Protein AF-A0A317NER5-F1 (afdb_monomer_lite)

Sequence (105 aa):
MSEATGQQGSGAGKRLVRNLALYTLARLGLVVLIAAAIMGVAYLIGVEVPIIVAALFALLVAMPLSLTLFKKLRTRVNEDIAIVDARRRQDKAQLRARLRGDDEA

InterPro domains:
  IPR025323 Protein of unknown function DUF4229 [PF14012] (21-88)

Structure (mmCIF, N/CA/C/O backbone):
data_AF-A0A317NER5-F1
#
_entry.id   AF-A0A317NER5-F1
#
loop_
_atom_site.group_PDB
_atom_site.id
_atom_site.type_symbol
_atom_site.label_atom_id
_atom_site.label_alt_id
_atom_site.label_comp_id
_atom_site.label_asym_id
_atom_site.label_entity_id
_atom_site.label_seq_id
_atom_site.pdbx_PDB_ins_code
_atom_site.Cartn_x
_atom_site.Cartn_y
_atom_site.Cartn_z
_atom_site.occupancy
_atom_site.B_iso_or_equiv
_atom_site.auth_seq_id
_atom_site.auth_comp_id
_atom_site.auth_asym_id
_atom_site.auth_atom_id
_atom_site.pdbx_PDB_model_num
ATOM 1 N N . MET A 1 1 ? -35.438 5.778 30.704 1.00 46.09 1 MET A N 1
ATOM 2 C CA . MET A 1 1 ? -34.220 6.560 30.384 1.00 46.09 1 MET A CA 1
ATOM 3 C C . MET A 1 1 ? -33.101 5.647 29.845 1.00 46.09 1 MET A C 1
ATOM 5 O O . MET A 1 1 ? -31.986 5.701 30.339 1.00 46.09 1 MET A O 1
ATOM 9 N N . SER A 1 2 ? -33.385 4.784 28.850 1.00 48.59 2 SER A N 1
ATOM 10 C CA . SER A 1 2 ? -32.463 3.712 28.392 1.00 48.59 2 SER A CA 1
ATOM 11 C C . SER A 1 2 ? -32.215 3.692 26.868 1.00 48.59 2 SER A C 1
ATOM 13 O O . SER A 1 2 ? -31.694 2.725 26.328 1.00 48.59 2 SER A O 1
ATOM 15 N N . GLU A 1 3 ? -32.551 4.764 26.144 1.00 44.84 3 GLU A N 1
ATOM 16 C CA . GLU A 1 3 ? -32.477 4.779 24.668 1.00 44.84 3 GLU A CA 1
ATOM 17 C C . GLU A 1 3 ? -31.135 5.273 24.080 1.00 44.84 3 GLU A C 1
ATOM 19 O O . GLU A 1 3 ? -30.953 5.276 22.866 1.00 44.84 3 GLU A O 1
ATOM 24 N N . ALA A 1 4 ? -30.141 5.642 24.896 1.00 50.28 4 ALA A N 1
ATOM 25 C CA . ALA A 1 4 ? -28.902 6.259 24.393 1.00 50.28 4 ALA A CA 1
ATOM 26 C C . ALA A 1 4 ? -27.807 5.270 23.917 1.00 50.28 4 ALA A C 1
ATOM 28 O O . ALA A 1 4 ? -26.804 5.691 23.329 1.00 50.28 4 ALA A O 1
ATOM 29 N N . THR A 1 5 ? -27.960 3.962 24.148 1.00 52.22 5 THR A N 1
ATOM 30 C CA . THR A 1 5 ? -26.866 2.980 23.985 1.00 52.22 5 THR A CA 1
ATOM 31 C C . THR A 1 5 ? -26.802 2.327 22.597 1.00 52.22 5 THR A C 1
ATOM 33 O O . THR A 1 5 ? -25.757 1.802 22.216 1.00 52.22 5 THR A O 1
ATOM 36 N N . GLY A 1 6 ? -27.873 2.402 21.796 1.00 46.97 6 GLY A N 1
ATOM 37 C CA . GLY A 1 6 ? -27.944 1.769 20.468 1.00 46.97 6 GLY A CA 1
ATOM 38 C C . GLY A 1 6 ? -27.255 2.548 19.338 1.00 46.97 6 GLY A C 1
ATOM 39 O O . GLY A 1 6 ? -26.881 1.974 18.317 1.00 46.97 6 GLY A O 1
ATOM 40 N N . GLN A 1 7 ? -27.036 3.855 19.510 1.00 49.66 7 GLN A N 1
ATOM 41 C CA . GLN A 1 7 ? -26.564 4.719 18.420 1.00 49.66 7 GLN A CA 1
ATOM 42 C C . GLN A 1 7 ? -25.028 4.834 18.356 1.00 49.66 7 GLN A C 1
ATOM 44 O O . GLN A 1 7 ? -24.457 4.989 17.272 1.00 49.66 7 GLN A O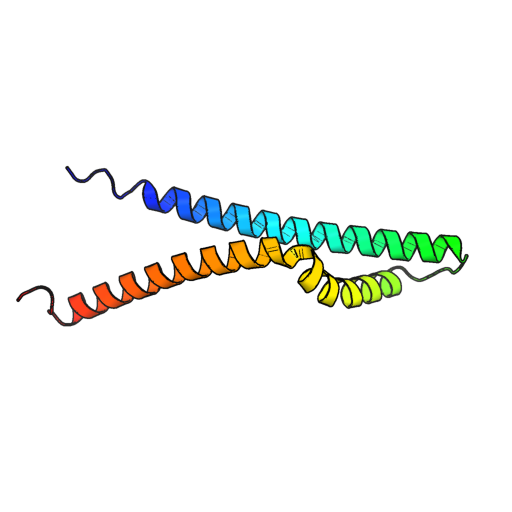 1
ATOM 49 N N . GLN A 1 8 ? -24.339 4.649 19.490 1.00 51.94 8 GLN A N 1
ATOM 50 C CA . GLN A 1 8 ? -22.879 4.795 19.609 1.00 51.94 8 GLN A CA 1
ATOM 51 C C . GLN A 1 8 ? -22.082 3.660 18.931 1.00 51.94 8 GLN A C 1
ATOM 53 O O . GLN A 1 8 ? -20.955 3.885 18.488 1.00 51.94 8 GLN A O 1
ATOM 58 N N . GLY A 1 9 ? -22.669 2.466 18.764 1.00 52.28 9 GLY A N 1
ATOM 59 C CA . GLY A 1 9 ? -22.034 1.337 18.064 1.00 52.28 9 GLY A CA 1
ATOM 60 C C . GLY A 1 9 ? -21.946 1.508 16.540 1.00 52.28 9 GLY A C 1
ATOM 61 O O . GLY A 1 9 ? -20.978 1.071 15.917 1.00 52.28 9 GLY A O 1
ATOM 62 N N . SER A 1 10 ? -22.910 2.209 15.932 1.00 60.31 10 SER A N 1
ATOM 63 C CA . SER A 1 10 ? -22.964 2.401 14.472 1.00 60.31 10 SER A CA 1
ATOM 64 C C . SER A 1 10 ? -21.899 3.382 13.950 1.00 60.31 10 SER A C 1
ATOM 66 O O . SER A 1 10 ? -21.347 3.200 12.861 1.00 60.31 10 SER A O 1
ATOM 68 N N . GLY A 1 11 ? -21.558 4.403 14.747 1.00 63.03 11 GLY A N 1
ATOM 69 C CA . GLY A 1 11 ? -20.605 5.450 14.370 1.00 63.03 11 GLY A CA 1
ATOM 70 C C . GLY A 1 11 ? -19.150 4.979 14.381 1.00 63.03 11 GLY A C 1
ATOM 71 O O . GLY A 1 11 ? -18.388 5.301 13.468 1.00 63.03 11 GLY A O 1
ATOM 72 N N . ALA A 1 12 ? -18.765 4.173 15.373 1.00 68.88 12 ALA A N 1
ATOM 73 C CA . ALA A 1 12 ? -17.416 3.616 15.471 1.00 68.88 12 ALA A CA 1
ATOM 74 C C . ALA A 1 12 ? -17.109 2.634 14.326 1.00 68.88 12 ALA A C 1
ATOM 76 O O . ALA A 1 12 ? -16.066 2.758 13.682 1.00 68.88 12 ALA A O 1
ATOM 77 N N . GLY A 1 13 ? -18.042 1.730 14.001 1.00 73.44 13 GLY A N 1
ATOM 78 C CA . GLY A 1 13 ? -17.885 0.793 12.882 1.00 73.44 13 GLY A CA 1
ATOM 79 C C . GLY A 1 13 ? -17.759 1.501 11.530 1.00 73.44 13 GLY A C 1
ATOM 80 O O . GLY A 1 13 ? -16.847 1.212 10.755 1.00 73.44 13 GLY A O 1
ATOM 81 N N . LYS A 1 14 ? -18.607 2.507 11.271 1.00 79.94 14 LYS A N 1
ATOM 82 C CA . LYS A 1 14 ? -18.552 3.299 10.031 1.00 79.94 14 LYS A CA 1
ATOM 83 C C . LYS A 1 14 ? -17.242 4.093 9.901 1.00 79.94 14 LYS A C 1
ATOM 85 O O . LYS A 1 14 ? -16.685 4.167 8.806 1.00 79.94 14 LYS A O 1
ATOM 90 N N . ARG A 1 15 ? -16.714 4.653 11.000 1.00 77.69 15 ARG A N 1
ATOM 91 C CA . ARG A 1 15 ? -15.409 5.348 11.009 1.00 77.69 15 ARG A CA 1
ATOM 92 C C . ARG A 1 15 ? -14.250 4.391 10.725 1.00 77.69 15 ARG A C 1
ATOM 94 O O . ARG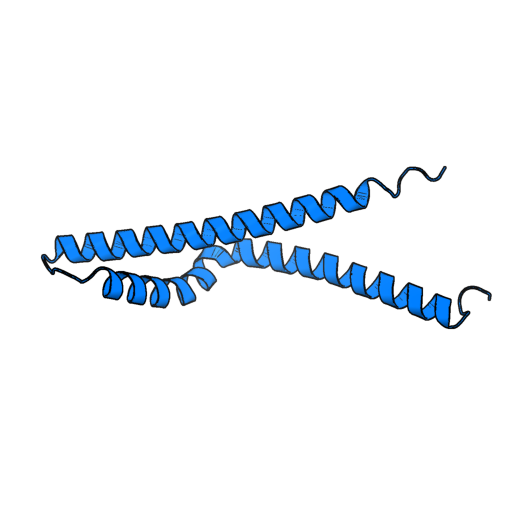 A 1 15 ? -13.388 4.740 9.922 1.00 77.69 15 ARG A O 1
ATOM 101 N N . LEU A 1 16 ? -14.262 3.190 11.306 1.00 75.12 16 LEU A N 1
ATOM 102 C CA . LEU A 1 16 ? -13.234 2.173 11.069 1.00 75.12 16 LEU A CA 1
ATOM 103 C C . LEU A 1 16 ? -13.208 1.720 9.604 1.00 75.12 16 LEU A C 1
ATOM 105 O O . LEU A 1 16 ? -12.150 1.745 8.979 1.00 75.12 16 LEU A O 1
ATOM 109 N N . VAL A 1 17 ? -14.368 1.373 9.034 1.00 84.75 17 VAL A N 1
ATOM 110 C CA . VAL A 1 17 ? -14.475 0.964 7.622 1.00 84.75 17 VAL A CA 1
ATOM 111 C C . VAL A 1 17 ? -13.999 2.081 6.695 1.00 84.75 17 VAL A C 1
ATOM 113 O O . VAL A 1 17 ? -13.220 1.824 5.781 1.00 84.75 17 VAL A O 1
ATOM 116 N N . ARG A 1 18 ? -14.400 3.333 6.955 1.00 84.31 18 ARG A N 1
ATOM 117 C CA . ARG A 1 18 ? -13.946 4.491 6.173 1.00 84.31 18 ARG A CA 1
ATOM 118 C C . ARG A 1 18 ? -12.430 4.662 6.241 1.00 84.31 18 ARG A C 1
ATOM 120 O O . ARG A 1 18 ? -11.800 4.851 5.206 1.00 84.31 18 ARG A O 1
ATOM 127 N N . ASN A 1 19 ? -11.847 4.608 7.436 1.00 77.69 19 ASN A N 1
ATOM 128 C CA . ASN A 1 19 ? -10.409 4.807 7.618 1.00 77.69 19 ASN A CA 1
ATOM 129 C C . ASN A 1 19 ? -9.604 3.668 6.968 1.00 77.69 19 ASN A C 1
ATOM 131 O O . ASN A 1 19 ? -8.594 3.932 6.318 1.00 77.69 19 ASN A O 1
ATOM 135 N N . LEU A 1 20 ? -10.089 2.426 7.060 1.00 78.88 20 LEU A N 1
ATOM 136 C CA . LEU A 1 20 ? -9.486 1.271 6.397 1.00 78.88 20 LEU A CA 1
ATOM 137 C C . LEU A 1 20 ? -9.575 1.376 4.868 1.00 78.88 20 LEU A C 1
ATOM 139 O O . LEU A 1 20 ? -8.576 1.171 4.185 1.00 78.88 20 LEU A O 1
ATOM 143 N N . ALA A 1 21 ? -10.742 1.734 4.325 1.00 86.94 21 ALA A N 1
ATOM 144 C CA . ALA A 1 21 ? -10.926 1.918 2.888 1.00 86.94 21 ALA A CA 1
ATOM 145 C C . ALA A 1 21 ? -10.017 3.028 2.344 1.00 86.94 21 ALA A C 1
ATOM 147 O O . ALA A 1 21 ? -9.351 2.840 1.329 1.00 86.94 21 ALA A O 1
ATOM 148 N N . LEU A 1 22 ? -9.931 4.157 3.051 1.00 82.75 22 LEU A N 1
ATOM 149 C CA . LEU A 1 22 ? -9.085 5.285 2.668 1.00 82.75 22 LEU A CA 1
ATOM 150 C C . LEU A 1 22 ? -7.595 4.917 2.716 1.00 82.75 22 LEU A C 1
ATOM 152 O O . LEU A 1 22 ? -6.843 5.304 1.827 1.00 82.75 22 LEU A O 1
ATOM 156 N N . TYR A 1 23 ? -7.178 4.110 3.696 1.00 74.69 23 TYR A N 1
ATOM 157 C CA . TYR A 1 23 ? -5.817 3.578 3.762 1.00 74.69 23 TYR A CA 1
ATOM 158 C C . TYR A 1 23 ? -5.507 2.623 2.600 1.00 74.69 23 TYR A C 1
ATOM 160 O O . TYR A 1 23 ? -4.475 2.768 1.944 1.00 74.69 23 TYR A O 1
ATOM 168 N N . THR A 1 24 ? -6.414 1.692 2.294 1.00 79.44 24 THR A N 1
ATOM 169 C CA . THR A 1 24 ? -6.263 0.770 1.160 1.00 79.44 24 THR A CA 1
ATOM 170 C C . THR A 1 24 ? -6.209 1.518 -0.171 1.00 79.44 24 THR A C 1
ATOM 172 O O . THR A 1 24 ? -5.325 1.251 -0.981 1.00 79.44 24 THR A O 1
ATOM 175 N N . LEU A 1 25 ? -7.096 2.494 -0.385 1.00 82.25 25 LEU A N 1
ATOM 176 C CA . LEU A 1 25 ? -7.110 3.315 -1.598 1.00 82.25 25 LEU A CA 1
ATOM 177 C C . LEU A 1 25 ? -5.840 4.155 -1.735 1.00 82.25 25 LEU A C 1
ATOM 179 O O . LEU A 1 25 ? -5.254 4.191 -2.812 1.00 82.25 25 LEU A O 1
ATOM 183 N N . ALA A 1 26 ? -5.365 4.773 -0.650 1.00 76.75 26 ALA A N 1
ATOM 184 C CA . ALA A 1 26 ? -4.101 5.505 -0.659 1.00 76.75 26 ALA A CA 1
ATOM 185 C C . ALA A 1 26 ? -2.919 4.588 -1.016 1.00 76.75 26 ALA A C 1
ATOM 187 O O . ALA A 1 26 ? -2.048 4.967 -1.800 1.00 76.75 26 ALA A O 1
ATOM 188 N N . ARG A 1 27 ? -2.913 3.354 -0.492 1.00 74.19 27 ARG A N 1
ATOM 189 C CA . ARG A 1 27 ? -1.891 2.349 -0.804 1.00 74.19 27 ARG A CA 1
ATOM 190 C C . ARG A 1 27 ? -1.915 1.954 -2.279 1.00 74.19 27 ARG A C 1
ATOM 192 O O . ARG A 1 27 ? -0.861 1.936 -2.906 1.00 74.19 27 ARG A O 1
ATOM 199 N N . LEU A 1 28 ? -3.096 1.672 -2.831 1.00 77.56 28 LEU A N 1
ATOM 200 C CA . LEU A 1 28 ? -3.259 1.347 -4.251 1.00 77.56 28 LEU A CA 1
ATOM 201 C C . LEU A 1 28 ? -2.849 2.524 -5.144 1.00 77.56 28 LEU A C 1
ATOM 203 O O . LEU A 1 28 ? -2.122 2.325 -6.113 1.00 77.56 28 LEU A O 1
ATOM 207 N N . GLY A 1 29 ? -3.226 3.750 -4.775 1.00 76.69 29 GLY A N 1
ATOM 208 C CA . GLY A 1 29 ? -2.809 4.963 -5.476 1.00 76.69 29 GLY A CA 1
ATOM 209 C C . GLY A 1 29 ? -1.289 5.124 -5.524 1.00 76.69 29 GLY A C 1
ATOM 210 O O . GLY A 1 29 ? -0.743 5.416 -6.584 1.00 76.69 29 GLY A O 1
ATOM 211 N N . LEU A 1 30 ? -0.586 4.860 -4.414 1.00 70.06 30 LEU A N 1
ATOM 212 C CA . LEU A 1 30 ? 0.881 4.902 -4.387 1.00 70.06 30 LEU A CA 1
ATOM 213 C C . LEU A 1 30 ? 1.505 3.872 -5.336 1.00 70.06 30 LEU A C 1
ATOM 215 O O . LEU A 1 30 ? 2.457 4.197 -6.040 1.00 70.06 30 LEU A O 1
ATOM 219 N N . VAL A 1 31 ? 0.969 2.649 -5.372 1.00 70.81 31 VAL A N 1
ATOM 220 C CA . VAL A 1 31 ? 1.454 1.597 -6.281 1.00 70.81 31 VAL A CA 1
ATOM 221 C C . VAL A 1 31 ? 1.299 2.031 -7.738 1.00 70.81 31 VAL A C 1
ATOM 223 O O . VAL A 1 31 ? 2.252 1.914 -8.505 1.00 70.81 31 VAL A O 1
ATOM 226 N N . VAL A 1 32 ? 0.140 2.589 -8.107 1.00 75.88 32 VAL A N 1
ATOM 227 C CA . VAL A 1 32 ? -0.115 3.105 -9.464 1.00 75.88 32 VAL A CA 1
ATOM 228 C C . VAL A 1 32 ? 0.856 4.233 -9.818 1.00 75.88 32 VAL A C 1
ATOM 230 O O . VAL A 1 32 ? 1.417 4.237 -10.910 1.00 75.88 32 VAL A O 1
ATOM 233 N N . LEU A 1 33 ? 1.102 5.160 -8.890 1.00 75.62 33 LEU A N 1
ATOM 234 C CA . LEU A 1 33 ? 1.986 6.307 -9.107 1.00 75.62 33 LEU A CA 1
ATOM 235 C C . LEU A 1 33 ? 3.448 5.870 -9.304 1.00 75.62 33 LEU A C 1
ATOM 237 O O . LEU A 1 33 ? 4.130 6.372 -10.195 1.00 75.62 33 LEU A O 1
ATOM 241 N N . ILE A 1 34 ? 3.910 4.879 -8.537 1.00 72.00 34 ILE A N 1
ATOM 242 C CA . ILE A 1 34 ? 5.246 4.289 -8.695 1.00 72.00 34 ILE A CA 1
ATOM 243 C C . ILE A 1 34 ? 5.356 3.522 -10.017 1.00 72.00 34 ILE A C 1
ATOM 245 O O . ILE A 1 34 ? 6.340 3.687 -10.733 1.00 72.00 34 ILE A O 1
ATOM 249 N N . ALA A 1 35 ? 4.354 2.714 -10.372 1.00 66.75 35 ALA A N 1
ATOM 250 C CA . ALA A 1 35 ? 4.344 1.992 -11.643 1.00 66.75 35 ALA A CA 1
ATOM 251 C C . ALA A 1 35 ? 4.391 2.956 -12.842 1.00 66.75 35 ALA A C 1
ATOM 253 O O . ALA A 1 35 ? 5.168 2.743 -13.771 1.00 66.75 35 ALA A O 1
ATOM 254 N N . ALA A 1 36 ? 3.625 4.052 -12.788 1.00 72.19 36 ALA A N 1
ATOM 255 C CA . ALA A 1 36 ? 3.659 5.108 -13.796 1.00 72.19 36 ALA A CA 1
ATOM 256 C C . ALA A 1 36 ? 5.035 5.791 -13.875 1.00 72.19 36 ALA A C 1
ATOM 258 O O . ALA A 1 36 ? 5.533 6.018 -14.975 1.00 72.19 36 ALA A O 1
ATOM 259 N N . ALA A 1 37 ? 5.682 6.062 -12.735 1.00 73.38 37 ALA A N 1
ATOM 260 C CA . ALA A 1 37 ? 7.034 6.620 -12.705 1.00 73.38 37 ALA A CA 1
ATOM 261 C C . ALA A 1 37 ? 8.068 5.667 -13.330 1.00 73.38 37 ALA A C 1
ATO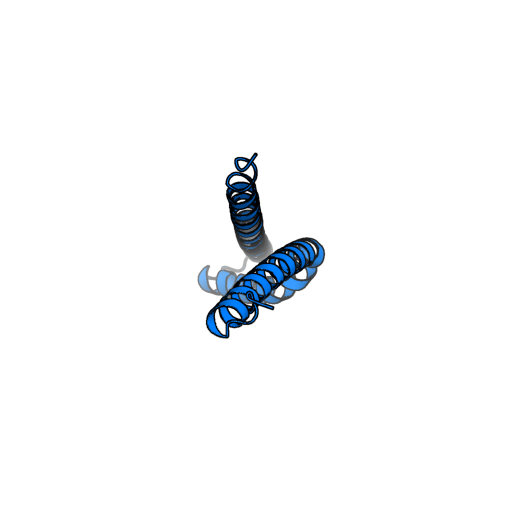M 263 O O . ALA A 1 37 ? 8.895 6.105 -14.124 1.00 73.38 37 ALA A O 1
ATOM 264 N N . ILE A 1 38 ? 7.996 4.364 -13.031 1.00 70.81 38 ILE A N 1
ATOM 265 C CA . ILE A 1 38 ? 8.891 3.353 -13.614 1.00 70.81 38 ILE A CA 1
ATOM 266 C C . ILE A 1 38 ? 8.695 3.263 -15.130 1.00 70.81 38 ILE A C 1
ATOM 268 O O . ILE A 1 38 ? 9.680 3.288 -15.864 1.00 70.81 38 ILE A O 1
ATOM 272 N N . MET A 1 39 ? 7.446 3.207 -15.608 1.00 68.69 39 MET A N 1
ATOM 273 C CA . MET A 1 39 ? 7.162 3.194 -17.049 1.00 68.69 39 MET A CA 1
ATOM 274 C C . MET A 1 39 ? 7.621 4.483 -17.737 1.00 68.69 39 MET A C 1
ATOM 276 O O . MET A 1 39 ? 8.209 4.421 -18.812 1.00 68.69 39 MET A O 1
ATOM 280 N N . GLY A 1 40 ? 7.403 5.643 -17.110 1.00 73.38 40 GLY A N 1
ATOM 281 C CA . GLY A 1 40 ? 7.843 6.935 -17.637 1.00 73.38 40 GLY A CA 1
ATOM 282 C C . GLY A 1 40 ? 9.363 7.029 -17.757 1.00 73.38 40 GLY A C 1
ATOM 283 O O . GLY A 1 40 ? 9.865 7.474 -18.786 1.00 73.38 40 GLY A O 1
ATOM 284 N N . VAL A 1 41 ? 10.099 6.552 -16.747 1.00 71.56 41 VAL A N 1
ATOM 285 C CA . VAL A 1 41 ? 11.564 6.465 -16.809 1.00 71.56 41 VAL A CA 1
ATOM 286 C C . VAL A 1 41 ? 11.987 5.491 -17.906 1.00 71.56 41 VAL A C 1
ATOM 288 O O . VAL A 1 41 ? 12.764 5.892 -18.760 1.00 71.56 41 VAL A O 1
ATOM 291 N N . ALA A 1 42 ? 11.443 4.268 -17.950 1.00 73.00 42 ALA A N 1
ATOM 292 C CA . ALA A 1 42 ? 11.771 3.260 -18.968 1.00 73.00 42 ALA A CA 1
ATOM 293 C C . ALA A 1 42 ? 11.567 3.768 -20.408 1.00 73.00 42 ALA A C 1
ATOM 295 O O . ALA A 1 42 ? 12.419 3.556 -21.271 1.00 73.00 42 ALA A O 1
ATOM 296 N N . TYR A 1 43 ? 10.479 4.506 -20.643 1.00 74.75 43 TYR A N 1
ATOM 297 C CA . TYR A 1 43 ? 10.214 5.158 -21.923 1.00 74.75 43 TYR A CA 1
ATOM 298 C C . TYR A 1 43 ? 11.269 6.223 -22.256 1.00 74.75 43 TYR A C 1
ATOM 300 O O . TYR A 1 43 ? 11.740 6.293 -23.388 1.00 74.75 43 TYR A O 1
ATOM 308 N N . LEU A 1 44 ? 11.691 7.017 -21.267 1.00 75.81 44 LEU A N 1
ATOM 309 C CA . LEU A 1 44 ? 12.674 8.088 -21.450 1.00 75.81 44 LEU A CA 1
ATOM 310 C C . LEU A 1 44 ? 14.085 7.566 -21.776 1.00 75.81 44 LEU A C 1
ATOM 312 O O . LEU A 1 44 ? 14.815 8.211 -22.521 1.00 75.81 44 LEU A O 1
ATOM 316 N N . ILE A 1 45 ? 14.460 6.400 -21.239 1.00 80.19 45 ILE A N 1
ATOM 317 C CA . ILE A 1 45 ? 15.720 5.702 -21.566 1.00 80.19 45 ILE A CA 1
ATOM 318 C C . ILE A 1 45 ? 15.615 4.800 -22.808 1.00 80.19 45 ILE A C 1
ATOM 320 O O . ILE A 1 45 ? 16.618 4.212 -23.204 1.00 80.19 45 ILE A O 1
ATOM 324 N N . GLY A 1 46 ? 14.440 4.698 -23.442 1.00 71.12 46 GLY A N 1
ATOM 325 C CA . GLY A 1 46 ? 14.244 3.911 -24.665 1.00 71.12 46 GLY A CA 1
ATOM 326 C C . GLY A 1 46 ? 14.395 2.399 -24.468 1.00 71.12 46 GLY A C 1
ATOM 327 O O . GLY A 1 46 ? 14.696 1.685 -25.421 1.00 71.12 46 GLY A O 1
ATOM 328 N N . VAL A 1 47 ? 14.220 1.908 -23.237 1.00 74.25 47 VAL A N 1
ATOM 329 C CA . VAL A 1 47 ? 14.332 0.483 -22.909 1.00 74.25 47 VAL A CA 1
ATOM 330 C C . VAL A 1 47 ? 12.935 -0.119 -22.829 1.00 74.25 47 VAL A C 1
ATOM 332 O O . VAL A 1 47 ? 12.117 0.290 -22.004 1.00 74.25 47 VAL A O 1
ATOM 335 N N . GLU A 1 48 ? 12.670 -1.140 -23.642 1.00 72.31 48 GLU A N 1
ATOM 336 C CA . GLU A 1 48 ? 11.459 -1.949 -23.513 1.00 72.31 48 GLU A CA 1
ATOM 337 C C . GLU A 1 48 ? 11.570 -2.847 -22.276 1.00 72.31 48 GLU A C 1
ATOM 339 O O . GLU A 1 48 ? 12.195 -3.907 -22.285 1.00 72.31 48 GLU A O 1
ATOM 344 N N . VAL A 1 49 ? 10.974 -2.399 -21.171 1.00 70.38 49 VAL A N 1
ATOM 345 C CA . VAL A 1 49 ? 10.876 -3.184 -19.938 1.00 70.38 49 VAL A CA 1
ATOM 346 C C . VAL A 1 49 ? 9.553 -3.954 -19.951 1.00 70.38 49 VAL A C 1
ATOM 348 O O . VAL A 1 49 ? 8.491 -3.328 -20.011 1.00 70.38 49 VAL A O 1
ATOM 351 N N . PRO A 1 50 ? 9.565 -5.296 -19.841 1.00 80.44 50 PRO A N 1
ATOM 352 C CA . PRO A 1 50 ? 8.337 -6.072 -19.726 1.00 80.44 50 PRO A CA 1
ATOM 353 C C . PRO A 1 50 ? 7.495 -5.607 -18.532 1.00 80.44 50 PRO A C 1
ATOM 355 O O . PRO A 1 50 ? 8.014 -5.427 -17.428 1.00 80.44 50 PRO A O 1
ATOM 358 N N . ILE A 1 51 ? 6.178 -5.485 -18.722 1.00 75.44 51 ILE A N 1
ATOM 359 C CA . ILE A 1 51 ? 5.243 -4.966 -17.703 1.00 75.44 51 ILE A CA 1
ATOM 360 C C . ILE A 1 51 ? 5.365 -5.716 -16.365 1.00 75.44 51 ILE A C 1
ATOM 362 O O . ILE A 1 51 ? 5.315 -5.101 -15.301 1.00 75.44 51 ILE A O 1
ATOM 366 N N . ILE A 1 52 ? 5.585 -7.034 -16.400 1.00 82.31 52 ILE A N 1
ATOM 367 C CA . ILE A 1 52 ? 5.769 -7.861 -15.197 1.00 82.31 52 ILE A CA 1
ATOM 368 C C . ILE A 1 52 ? 7.003 -7.422 -14.389 1.00 82.31 52 ILE A C 1
ATOM 370 O O . ILE A 1 52 ? 6.938 -7.359 -13.162 1.00 82.31 52 ILE A O 1
ATOM 374 N N . VAL A 1 53 ? 8.107 -7.066 -15.052 1.00 81.94 53 VAL A N 1
ATOM 375 C CA . VAL A 1 53 ? 9.342 -6.612 -14.388 1.00 81.94 53 VAL A CA 1
ATOM 376 C C . VAL A 1 53 ? 9.118 -5.254 -13.723 1.00 81.94 53 VAL A C 1
ATOM 378 O O . VAL A 1 53 ? 9.476 -5.070 -12.558 1.00 81.94 53 VAL A O 1
ATOM 381 N N . ALA A 1 54 ? 8.455 -4.327 -14.420 1.00 72.12 54 ALA A N 1
ATOM 382 C CA . ALA A 1 54 ? 8.084 -3.030 -13.859 1.00 72.12 54 ALA A CA 1
ATOM 383 C C . ALA A 1 54 ? 7.148 -3.178 -12.645 1.00 72.12 54 ALA A C 1
ATOM 385 O O . ALA A 1 54 ? 7.350 -2.514 -11.630 1.00 72.12 54 ALA A O 1
ATOM 386 N N . ALA A 1 55 ? 6.172 -4.089 -12.711 1.00 70.44 55 ALA A N 1
ATOM 387 C CA . ALA A 1 55 ? 5.256 -4.374 -11.608 1.00 70.44 55 ALA A CA 1
ATOM 388 C C . ALA A 1 55 ? 5.974 -4.962 -10.379 1.00 70.44 55 ALA A C 1
ATOM 390 O O . ALA A 1 55 ? 5.670 -4.571 -9.251 1.00 70.44 55 ALA A O 1
ATOM 391 N N . LEU A 1 56 ? 6.953 -5.852 -10.576 1.00 83.69 56 LEU A N 1
ATOM 392 C CA . LEU A 1 56 ? 7.757 -6.421 -9.489 1.00 83.69 56 LEU A CA 1
ATOM 393 C C . LEU A 1 56 ? 8.608 -5.357 -8.788 1.00 83.69 56 LEU A C 1
ATOM 395 O O . LEU A 1 56 ? 8.583 -5.274 -7.560 1.00 83.69 56 LEU A O 1
ATOM 399 N N . PHE A 1 57 ? 9.308 -4.506 -9.543 1.00 77.25 57 PHE A N 1
ATOM 400 C CA . PHE A 1 57 ? 10.069 -3.396 -8.961 1.00 77.25 57 PHE A CA 1
ATOM 401 C C . PHE A 1 57 ? 9.158 -2.369 -8.286 1.00 77.25 57 PHE A C 1
ATOM 403 O O . PHE A 1 57 ? 9.473 -1.902 -7.191 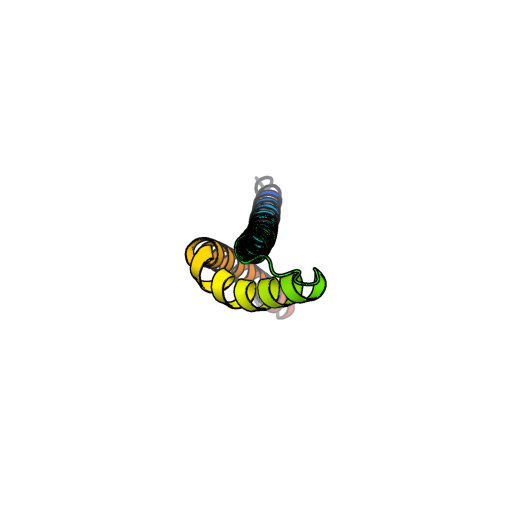1.00 77.25 57 PHE A O 1
ATOM 410 N N . ALA A 1 58 ? 8.003 -2.064 -8.885 1.00 72.44 58 ALA A N 1
ATOM 411 C CA . ALA A 1 58 ? 7.006 -1.192 -8.276 1.00 72.44 58 ALA A CA 1
ATOM 412 C C . ALA A 1 58 ? 6.546 -1.742 -6.923 1.00 72.44 58 ALA A C 1
ATOM 414 O O . ALA A 1 58 ? 6.511 -0.999 -5.950 1.00 72.44 58 ALA A O 1
ATOM 415 N N . LEU A 1 59 ? 6.253 -3.043 -6.833 1.00 79.19 59 LEU A N 1
ATOM 416 C CA . LEU A 1 59 ? 5.897 -3.714 -5.581 1.00 79.19 59 LEU A CA 1
ATOM 417 C C . LEU A 1 59 ? 7.038 -3.676 -4.558 1.00 79.19 59 LEU A C 1
ATOM 419 O O . LEU A 1 59 ? 6.800 -3.358 -3.389 1.00 79.19 59 LEU A O 1
ATOM 423 N N . LEU A 1 60 ? 8.267 -3.957 -4.998 1.00 83.88 60 LEU A N 1
ATOM 424 C CA . LEU A 1 60 ? 9.454 -3.981 -4.145 1.00 83.88 60 LEU A CA 1
ATOM 425 C C . LEU A 1 60 ? 9.735 -2.606 -3.528 1.00 83.88 60 LEU A C 1
ATOM 427 O O . LEU A 1 60 ? 10.028 -2.524 -2.341 1.00 83.88 60 LEU A O 1
ATOM 431 N N . VAL A 1 61 ? 9.609 -1.532 -4.313 1.00 73.25 61 VAL A N 1
ATOM 432 C CA . VAL A 1 61 ? 9.841 -0.146 -3.874 1.00 73.25 61 VAL A CA 1
ATOM 433 C C . VAL A 1 61 ? 8.631 0.419 -3.131 1.00 73.25 61 VAL A C 1
ATOM 435 O O . VAL A 1 61 ? 8.796 1.143 -2.150 1.00 73.25 61 VAL A O 1
ATOM 438 N N . ALA A 1 62 ? 7.406 0.061 -3.524 1.00 67.50 62 ALA A N 1
ATOM 439 C CA . ALA A 1 62 ? 6.192 0.491 -2.835 1.00 67.50 62 ALA A CA 1
ATOM 440 C C . ALA A 1 62 ? 6.151 -0.001 -1.385 1.00 67.50 62 ALA A C 1
ATOM 442 O O . ALA A 1 62 ? 5.623 0.703 -0.523 1.00 67.50 62 ALA A O 1
ATOM 443 N N . MET A 1 63 ? 6.715 -1.178 -1.088 1.00 67.69 63 MET A N 1
ATOM 444 C CA . MET A 1 63 ? 6.715 -1.725 0.268 1.00 67.69 63 MET A CA 1
ATOM 445 C C . MET A 1 63 ? 7.436 -0.805 1.280 1.00 67.69 63 MET A C 1
ATOM 447 O O . MET A 1 63 ? 6.770 -0.355 2.217 1.00 67.69 63 MET A O 1
ATOM 451 N N . PRO A 1 64 ? 8.717 -0.421 1.100 1.00 73.31 64 PRO A N 1
ATOM 452 C CA . PRO A 1 64 ? 9.396 0.520 1.988 1.00 73.31 64 PRO A CA 1
ATOM 453 C C . PRO A 1 64 ? 8.828 1.944 1.898 1.00 73.31 64 PRO A C 1
ATOM 455 O O . PRO A 1 64 ? 8.666 2.593 2.933 1.00 73.31 64 PRO A O 1
ATOM 458 N N . LEU A 1 65 ? 8.449 2.429 0.708 1.00 65.69 65 LEU A N 1
ATOM 459 C CA . LEU A 1 65 ? 7.904 3.788 0.553 1.00 65.69 65 LEU A CA 1
ATOM 460 C C . LEU A 1 65 ? 6.544 3.961 1.234 1.00 65.69 65 LEU A C 1
ATOM 462 O O . LEU A 1 65 ? 6.241 5.028 1.769 1.00 65.69 65 LEU A O 1
ATOM 466 N N . SER A 1 66 ? 5.729 2.906 1.276 1.00 61.84 66 SER A N 1
ATOM 467 C CA . SER A 1 66 ? 4.437 2.950 1.961 1.00 61.84 66 SER A CA 1
ATOM 468 C C . SER A 1 66 ? 4.578 3.208 3.465 1.00 61.84 66 SER A C 1
ATOM 470 O O . SER A 1 66 ? 3.692 3.812 4.072 1.00 61.84 66 SER A O 1
ATOM 472 N N . LEU A 1 67 ? 5.703 2.803 4.068 1.00 60.72 67 LEU A N 1
ATOM 473 C CA . LEU A 1 67 ? 5.984 3.007 5.489 1.00 60.72 67 LEU A CA 1
ATOM 474 C C . LEU A 1 67 ? 6.420 4.446 5.790 1.00 60.72 67 LEU A C 1
ATOM 476 O O . LEU A 1 67 ? 6.119 4.956 6.872 1.00 60.72 67 LEU A O 1
ATOM 480 N N . THR A 1 68 ? 7.106 5.104 4.853 1.00 66.00 68 THR A N 1
ATOM 481 C CA . THR A 1 68 ? 7.641 6.459 5.037 1.00 66.00 68 THR A CA 1
ATOM 482 C C . THR A 1 68 ? 6.625 7.534 4.658 1.00 66.00 68 THR A C 1
ATOM 484 O O . THR A 1 68 ? 6.408 8.464 5.437 1.00 66.00 68 THR A O 1
ATOM 487 N N . LEU A 1 69 ? 5.936 7.384 3.523 1.00 61.47 69 LEU A N 1
ATOM 488 C CA . LEU A 1 69 ? 5.030 8.406 2.988 1.00 61.47 69 LEU A CA 1
ATOM 489 C C . LEU A 1 69 ? 3.689 8.469 3.738 1.00 61.47 69 LEU A C 1
ATOM 491 O O . LEU A 1 69 ? 3.126 9.544 3.933 1.00 61.47 69 LEU A O 1
ATOM 495 N N . PHE A 1 70 ? 3.196 7.330 4.235 1.00 63.44 70 PHE A N 1
ATOM 496 C CA . PHE A 1 70 ? 1.906 7.246 4.932 1.00 63.44 70 PHE A CA 1
ATOM 497 C C . PHE A 1 70 ? 2.018 7.198 6.455 1.00 63.44 70 PHE A C 1
ATOM 499 O O . PHE A 1 70 ? 1.061 6.822 7.137 1.00 63.44 70 PHE A O 1
ATOM 506 N N . LYS A 1 71 ? 3.156 7.624 7.017 1.00 64.88 71 LYS A N 1
ATOM 507 C CA . LYS A 1 71 ? 3.421 7.595 8.464 1.00 64.88 71 LYS A CA 1
ATOM 508 C C . LYS A 1 71 ? 2.287 8.229 9.286 1.00 64.88 71 LYS A C 1
ATOM 510 O O . LYS A 1 71 ? 1.811 7.609 10.231 1.00 64.88 71 LYS A O 1
ATOM 515 N N . LYS A 1 72 ? 1.785 9.406 8.882 1.00 60.06 72 LYS A N 1
ATOM 516 C CA . LYS A 1 72 ? 0.669 10.098 9.566 1.00 60.06 72 LYS A CA 1
ATOM 517 C C . LYS A 1 72 ? -0.659 9.332 9.503 1.00 60.06 72 LYS A C 1
ATOM 519 O O . LYS A 1 72 ? -1.415 9.349 10.471 1.00 60.06 72 LYS A O 1
ATOM 524 N N . LEU A 1 73 ? -0.949 8.667 8.384 1.00 58.81 73 LEU A N 1
ATOM 525 C CA . LEU A 1 73 ? -2.197 7.919 8.202 1.00 58.81 73 LEU A CA 1
ATOM 526 C C . LEU A 1 73 ? -2.164 6.599 8.986 1.00 58.81 73 LEU A C 1
ATOM 528 O O . LEU A 1 73 ? -3.153 6.222 9.606 1.00 58.81 73 LEU A O 1
ATOM 532 N N . ARG A 1 74 ? -0.993 5.952 9.046 1.00 65.25 74 ARG A N 1
ATOM 533 C CA . ARG A 1 74 ? -0.766 4.737 9.837 1.00 65.25 74 ARG A CA 1
ATOM 534 C C . ARG A 1 74 ? -0.889 4.989 11.340 1.00 65.25 74 ARG A C 1
ATOM 536 O O . ARG A 1 74 ? -1.481 4.174 12.036 1.00 65.25 74 ARG A O 1
ATOM 543 N N . THR A 1 75 ? -0.374 6.116 11.839 1.00 66.25 75 THR A N 1
ATOM 544 C CA . THR A 1 75 ? -0.504 6.480 13.261 1.00 66.25 75 THR A CA 1
ATOM 545 C C . THR A 1 75 ? -1.969 6.625 13.675 1.00 66.25 75 THR A C 1
ATOM 547 O O . THR A 1 75 ? -2.374 6.009 14.652 1.00 66.25 75 THR A O 1
ATOM 550 N N . ARG A 1 76 ? -2.785 7.333 12.879 1.00 65.31 76 ARG A N 1
ATOM 551 C CA . ARG A 1 76 ? -4.232 7.491 13.129 1.00 65.31 76 ARG A CA 1
ATOM 552 C C . ARG A 1 76 ? -4.968 6.149 13.188 1.00 65.31 76 ARG A C 1
ATOM 554 O O . ARG A 1 76 ? -5.789 5.935 14.070 1.00 65.31 76 ARG A O 1
ATOM 561 N N . VAL A 1 77 ? -4.672 5.243 12.253 1.00 62.88 77 VAL A N 1
ATOM 562 C CA . VAL A 1 77 ? -5.301 3.912 12.207 1.00 62.88 77 VAL A CA 1
ATOM 563 C C . VAL A 1 77 ? -4.879 3.058 13.405 1.00 62.88 77 VAL A C 1
ATOM 565 O O . VAL A 1 77 ? -5.726 2.404 14.003 1.00 62.88 77 VAL A O 1
ATOM 568 N N . ASN A 1 78 ? -3.604 3.087 13.797 1.00 71.12 78 ASN A N 1
ATOM 569 C CA . ASN A 1 78 ? -3.129 2.343 14.965 1.00 71.12 78 ASN A CA 1
ATOM 570 C C . ASN A 1 78 ? -3.750 2.856 16.273 1.00 71.12 78 ASN A C 1
ATOM 572 O O . ASN A 1 78 ? -4.085 2.049 17.138 1.00 71.12 78 ASN A O 1
ATOM 576 N N . GLU A 1 79 ? -3.935 4.172 16.405 1.00 73.75 79 GLU A N 1
ATOM 577 C CA . GLU A 1 79 ? -4.648 4.779 17.536 1.00 73.75 79 GLU A CA 1
ATOM 578 C C . GLU A 1 79 ? -6.117 4.334 17.579 1.00 73.75 79 GLU A C 1
ATOM 580 O O . GLU A 1 79 ? -6.592 3.880 18.619 1.00 73.75 79 GLU A O 1
ATOM 585 N N . ASP A 1 80 ? -6.824 4.377 16.445 1.00 62.47 80 ASP A N 1
ATOM 586 C CA . ASP A 1 80 ? -8.215 3.918 16.358 1.00 62.47 80 ASP A CA 1
ATOM 587 C C . ASP A 1 80 ? -8.348 2.415 16.688 1.00 62.47 80 ASP A C 1
ATOM 589 O O . ASP A 1 80 ? -9.275 2.014 17.396 1.00 62.47 80 ASP A O 1
ATOM 593 N N . ILE A 1 81 ? -7.412 1.578 16.221 1.00 63.69 81 ILE A N 1
ATOM 594 C CA . ILE A 1 81 ? -7.372 0.141 16.541 1.00 63.69 81 ILE A CA 1
ATOM 595 C C . ILE A 1 81 ? -7.153 -0.070 18.040 1.00 63.69 81 ILE A C 1
ATOM 597 O O . ILE A 1 81 ? -7.865 -0.872 18.641 1.00 63.69 81 ILE A O 1
ATOM 601 N N . ALA A 1 82 ? -6.225 0.664 18.659 1.00 73.69 82 ALA A N 1
ATOM 602 C CA . ALA A 1 82 ? -5.945 0.547 20.089 1.00 73.69 82 ALA A CA 1
ATOM 603 C C . ALA A 1 82 ? -7.177 0.878 20.950 1.00 73.69 82 ALA A C 1
ATOM 605 O O . ALA A 1 82 ? -7.452 0.183 21.929 1.00 73.69 82 ALA A O 1
ATOM 606 N N . ILE A 1 83 ? -7.964 1.884 20.555 1.00 73.69 83 ILE A N 1
ATOM 607 C CA . ILE A 1 83 ? -9.215 2.248 21.239 1.00 73.69 83 ILE A CA 1
ATOM 608 C C . ILE A 1 83 ? -10.256 1.122 21.121 1.00 73.69 83 ILE A C 1
ATOM 610 O O . ILE A 1 83 ? -10.924 0.779 22.101 1.00 73.69 83 ILE A O 1
ATOM 614 N N . VAL A 1 84 ? -10.399 0.520 19.937 1.00 68.75 84 VAL A N 1
ATOM 615 C CA . VAL A 1 84 ? -11.353 -0.579 19.706 1.00 68.75 84 VAL A CA 1
ATOM 616 C C . VAL A 1 84 ? -10.937 -1.850 20.455 1.00 68.75 84 VAL A C 1
ATOM 618 O O . VAL A 1 84 ? -11.785 -2.523 21.049 1.00 68.75 84 VAL A O 1
ATOM 621 N N . ASP A 1 85 ? -9.643 -2.161 20.483 1.00 74.88 85 ASP A N 1
ATOM 622 C CA . ASP A 1 85 ? -9.107 -3.303 21.226 1.00 74.88 85 ASP A CA 1
ATOM 623 C C . ASP A 1 85 ? -9.264 -3.134 22.740 1.00 74.88 85 ASP A C 1
ATOM 625 O O . ASP A 1 85 ? -9.579 -4.103 23.437 1.00 74.88 85 ASP A O 1
ATOM 629 N N . ALA A 1 86 ? -9.111 -1.910 23.256 1.00 75.44 86 ALA A N 1
ATOM 630 C CA . ALA A 1 86 ? -9.354 -1.606 24.663 1.00 75.44 86 ALA A CA 1
ATOM 631 C C . ALA A 1 86 ? -10.813 -1.896 25.059 1.00 75.44 86 ALA A C 1
ATOM 633 O O . ALA A 1 86 ? -11.047 -2.569 26.064 1.00 75.44 86 ALA A O 1
ATOM 634 N N . ARG A 1 87 ? -11.789 -1.495 24.229 1.00 73.69 87 ARG A N 1
ATOM 635 C CA . ARG A 1 87 ? -13.210 -1.829 24.443 1.00 73.69 87 ARG A CA 1
ATOM 636 C C . ARG A 1 87 ? -13.462 -3.335 24.425 1.00 73.69 87 ARG A C 1
ATOM 638 O O . ARG A 1 87 ? -14.030 -3.865 25.371 1.00 73.69 87 ARG A O 1
ATOM 645 N N . ARG A 1 88 ? -12.957 -4.052 23.412 1.00 74.69 88 ARG A N 1
ATOM 646 C CA . ARG A 1 88 ? -13.106 -5.520 23.331 1.00 74.69 88 ARG A CA 1
ATOM 647 C C . ARG A 1 88 ? -12.547 -6.243 24.557 1.00 74.69 88 ARG A C 1
ATOM 649 O O . ARG A 1 88 ? -13.083 -7.277 24.956 1.00 74.69 88 ARG A O 1
ATOM 656 N N . ARG A 1 89 ? -11.448 -5.746 25.131 1.00 76.38 89 ARG A N 1
ATOM 657 C CA . ARG A 1 89 ? -10.854 -6.305 26.355 1.00 76.38 89 ARG A CA 1
ATOM 658 C C . ARG A 1 89 ? -11.726 -6.037 27.580 1.00 76.38 89 ARG A C 1
ATOM 660 O O . ARG A 1 89 ? -11.896 -6.954 28.379 1.00 76.38 89 ARG A O 1
ATOM 667 N N . GLN A 1 90 ? -12.298 -4.839 27.699 1.00 75.06 90 GLN A N 1
ATOM 668 C CA . GLN A 1 90 ? -13.221 -4.488 28.783 1.00 75.06 90 GLN A CA 1
ATOM 669 C C . GLN A 1 90 ? -14.514 -5.305 28.723 1.0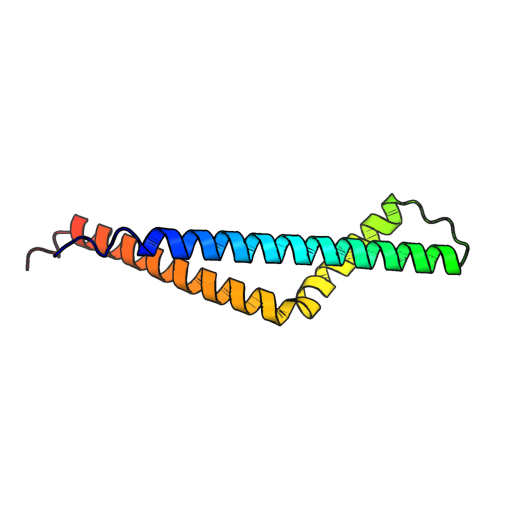0 75.06 90 GLN A C 1
ATOM 671 O O . GLN A 1 90 ? -14.893 -5.898 29.729 1.00 75.06 90 GLN A O 1
ATOM 676 N N . ASP A 1 91 ? -15.116 -5.444 27.541 1.00 76.25 91 ASP A N 1
ATOM 677 C CA . ASP A 1 91 ? -16.341 -6.232 27.356 1.00 76.25 91 ASP A CA 1
ATOM 678 C C . ASP A 1 91 ? -16.116 -7.704 27.754 1.00 76.25 91 ASP A C 1
ATOM 680 O O . ASP A 1 91 ? -16.919 -8.311 28.464 1.00 76.25 91 ASP A O 1
ATOM 684 N N . LYS A 1 92 ? -14.966 -8.281 27.372 1.00 81.31 92 LYS A N 1
ATOM 685 C CA . LYS A 1 92 ? -14.578 -9.641 27.784 1.00 81.31 92 LYS A CA 1
ATOM 686 C C . LYS A 1 92 ? -14.305 -9.757 29.284 1.00 81.31 92 LYS A C 1
ATOM 688 O O . LYS A 1 92 ? -14.609 -10.798 29.864 1.00 81.31 92 LYS A O 1
ATOM 693 N N . ALA A 1 93 ? -13.699 -8.744 29.900 1.00 79.56 93 ALA A N 1
ATOM 694 C CA . ALA A 1 93 ? -13.428 -8.737 31.336 1.00 79.56 93 ALA A CA 1
ATOM 695 C C . ALA A 1 93 ? -14.733 -8.681 32.141 1.00 79.56 93 ALA A C 1
ATOM 697 O O . ALA A 1 93 ? -14.896 -9.451 33.081 1.00 79.56 93 ALA A O 1
ATOM 698 N N . GLN A 1 94 ? -15.688 -7.858 31.707 1.00 75.25 94 GLN A N 1
ATOM 699 C CA . GLN A 1 94 ? -16.995 -7.732 32.342 1.00 75.25 94 GLN A CA 1
ATOM 700 C C . GLN A 1 94 ? -17.834 -9.012 32.196 1.00 75.25 94 GLN A C 1
ATOM 702 O O . GLN A 1 94 ? -18.447 -9.452 33.164 1.00 75.25 94 GLN A O 1
ATOM 707 N N . LEU A 1 95 ? -17.793 -9.685 31.036 1.00 77.94 95 LEU A N 1
ATOM 708 C CA . LEU A 1 95 ? -18.406 -11.014 30.892 1.00 77.94 95 LEU A CA 1
ATOM 709 C C . LEU A 1 95 ? -17.776 -12.051 31.834 1.00 77.94 95 LEU A C 1
ATOM 711 O O . LEU A 1 95 ? -18.481 -12.896 32.374 1.00 77.94 95 LEU A O 1
ATOM 715 N N . ARG A 1 96 ? -16.454 -12.007 32.036 1.00 83.38 96 ARG A N 1
ATOM 716 C CA . ARG A 1 96 ? -15.762 -12.933 32.947 1.00 83.38 96 ARG A CA 1
ATOM 717 C C . ARG A 1 96 ? -16.090 -12.672 34.417 1.00 83.38 96 ARG A C 1
ATOM 719 O O . ARG A 1 96 ? -16.219 -13.644 35.149 1.00 83.38 96 ARG A O 1
ATOM 726 N N . ALA A 1 97 ? -16.227 -11.410 34.821 1.00 80.38 97 ALA A N 1
ATOM 727 C CA . ALA A 1 97 ? -16.659 -11.031 36.170 1.00 80.38 97 ALA A CA 1
ATOM 728 C C . ALA A 1 97 ? -18.093 -11.518 36.444 1.00 80.38 97 ALA A C 1
ATOM 730 O O . ALA A 1 97 ? -18.347 -12.193 37.438 1.00 80.38 97 ALA A O 1
ATOM 731 N N . ARG A 1 98 ? -18.995 -11.327 35.472 1.00 77.06 98 ARG A N 1
ATOM 732 C CA . ARG A 1 98 ? -20.372 -11.849 35.517 1.00 77.06 98 ARG A CA 1
ATOM 733 C C . ARG A 1 98 ? -20.444 -13.361 35.645 1.00 77.06 98 ARG A C 1
ATOM 735 O O . ARG A 1 98 ? -21.212 -13.874 36.445 1.00 77.06 98 ARG A O 1
ATOM 742 N N . LEU A 1 99 ? -19.626 -14.082 34.881 1.00 83.62 99 LEU A N 1
ATOM 743 C CA . LEU A 1 99 ? -19.560 -15.544 34.959 1.00 83.62 99 LEU A CA 1
ATOM 744 C C . LEU A 1 99 ? -18.922 -16.056 36.263 1.00 83.62 99 LEU A C 1
ATOM 746 O O . LEU A 1 99 ? -19.065 -17.236 36.567 1.00 83.62 99 LEU A O 1
ATOM 750 N N . ARG A 1 100 ? -18.216 -15.201 37.017 1.00 84.50 100 ARG A N 1
ATOM 751 C CA . ARG A 1 100 ? -17.669 -15.518 38.346 1.00 84.50 100 ARG A CA 1
ATOM 752 C C . ARG A 1 100 ? -18.599 -15.152 39.502 1.00 84.50 100 ARG A C 1
ATOM 754 O O . ARG A 1 100 ? -18.324 -15.583 40.614 1.00 84.50 100 ARG A O 1
ATOM 761 N N . GLY A 1 101 ? -19.694 -14.435 39.242 1.00 75.31 101 GLY A N 1
ATOM 762 C CA . GLY A 1 101 ? -20.619 -13.982 40.284 1.00 75.31 101 GLY A CA 1
ATOM 763 C C . GLY A 1 101 ? -20.134 -12.751 41.056 1.00 75.31 101 GLY A C 1
ATOM 764 O O . GLY A 1 101 ? -20.706 -12.428 42.087 1.00 75.31 101 GLY A O 1
ATOM 765 N N . ASP A 1 102 ? -19.119 -12.038 40.553 1.00 68.75 102 ASP A N 1
ATOM 766 C CA . ASP A 1 102 ? -18.548 -10.851 41.214 1.00 68.75 102 ASP A CA 1
ATOM 767 C C . ASP A 1 102 ? -19.501 -9.624 41.192 1.00 68.75 102 ASP A C 1
ATOM 769 O O . ASP A 1 102 ? -19.199 -8.605 41.806 1.00 68.75 102 ASP A O 1
ATOM 773 N N . ASP A 1 103 ? -20.642 -9.706 40.490 1.00 62.88 103 ASP A N 1
ATOM 774 C CA . ASP A 1 103 ? -21.657 -8.639 40.379 1.00 62.88 103 ASP A CA 1
ATOM 775 C C . ASP A 1 103 ? -22.669 -8.634 41.564 1.00 62.88 103 ASP A C 1
ATOM 777 O O . ASP A 1 103 ? -23.544 -7.769 41.596 1.00 62.88 103 ASP A O 1
ATOM 781 N N . GLU A 1 104 ? -22.574 -9.563 42.533 1.00 59.31 104 GLU A N 1
ATOM 782 C CA . GLU A 1 104 ? -23.525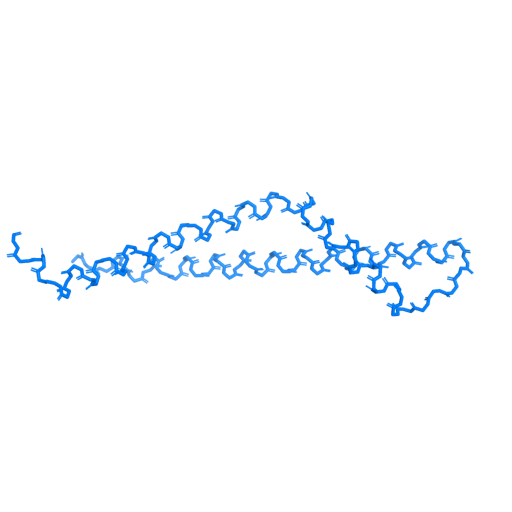 -9.709 43.665 1.00 59.31 104 GLU A CA 1
ATOM 783 C C . GLU A 1 104 ? -22.983 -9.323 45.066 1.00 59.31 104 GLU A C 1
ATOM 785 O O . GLU A 1 104 ? -23.563 -9.730 46.074 1.00 59.31 104 GLU A O 1
ATOM 790 N N . ALA A 1 105 ? -21.910 -8.526 45.170 1.00 49.78 105 ALA A N 1
ATOM 791 C CA . ALA A 1 105 ? -21.389 -8.020 46.456 1.00 49.78 105 ALA A CA 1
ATOM 792 C C . ALA A 1 105 ? -21.566 -6.504 46.635 1.00 49.78 105 ALA A C 1
ATOM 794 O O . ALA A 1 105 ? -21.269 -5.751 45.678 1.00 49.78 105 ALA A O 1
#

Secondary structure (DSSP, 8-state):
---SSSSHHHHHHHHHHHHHHHHHHHHHHHHHHHHHHHHHHHHHTT----HHHHHHHHHHHHHHHHHHHTHHHHHHHHHHHHHHHHHHHHHHHHHHHHHHTGGG-

Radius of gyration: 22.97 Å; chains: 1; bounding box: 50×26×71 Å

pLDDT: mean 70.93, std 9.55, range [44.84, 86.94]

Organism: NCBI:txid236511

Foldseek 3Di:
DPPPPVPVVVVLVVVLVVLVVVLVVVLVVQLVVQLVVLVVVCVVVVHPDPSVRSSVVSVVVSVVVSCVVCVVSVVVNVVSVVVVVVVVVVVVVVVVCVVVVVVPD